Protein AF-A0A964D7B6-F1 (afdb_monomer_lite)

Sequence (61 aa):
MQGTTATFAMLGQLLAKQGYFDQAFNYLQQSLEILQHLRSPDVETVNEIIARVQQMAGDRS

Radius of gyration: 11.17 Å; chains: 1; bounding box: 25×17×31 Å

Foldseek 3Di:
DPPPLVVLLVVLLVCLVVVNLVSSVVSLVVSLVVCVVVVHPCNVVSVVSNVVSVVSNVVVD

Structure (mmCIF, N/CA/C/O backbone):
data_AF-A0A964D7B6-F1
#
_entry.id   AF-A0A964D7B6-F1
#
loop_
_atom_site.group_PDB
_atom_site.id
_atom_site.type_symbol
_atom_site.label_atom_id
_atom_site.label_alt_id
_atom_site.label_comp_id
_atom_site.label_asym_id
_atom_site.label_entity_id
_atom_site.label_seq_id
_atom_site.pdbx_PDB_ins_code
_atom_site.Cartn_x
_atom_site.Cartn_y
_atom_site.Cartn_z
_atom_site.occupancy
_atom_site.B_iso_or_equiv
_atom_site.auth_seq_id
_atom_site.auth_comp_id
_atom_site.auth_asym_id
_atom_site.auth_atom_id
_atom_site.pdbx_PDB_model_num
ATOM 1 N N . MET A 1 1 ? 12.862 2.391 -14.318 1.00 46.78 1 MET A N 1
ATOM 2 C CA . MET A 1 1 ? 11.925 3.378 -13.742 1.00 46.78 1 MET A CA 1
ATOM 3 C C . MET A 1 1 ? 11.285 2.746 -12.509 1.00 46.78 1 MET A C 1
ATOM 5 O O . MET A 1 1 ? 10.308 2.038 -12.655 1.00 46.78 1 MET A O 1
ATOM 9 N N . GLN A 1 2 ? 11.898 2.893 -11.330 1.00 52.38 2 GLN A N 1
ATOM 10 C CA . GLN A 1 2 ? 11.426 2.277 -10.070 1.00 52.38 2 GLN A CA 1
ATOM 11 C C . GLN A 1 2 ? 10.939 3.329 -9.043 1.00 52.38 2 GLN A C 1
ATOM 13 O O . GLN A 1 2 ? 10.340 2.987 -8.032 1.00 52.38 2 GLN A O 1
ATOM 18 N N . GLY A 1 3 ? 11.165 4.627 -9.299 1.00 58.19 3 GLY A N 1
ATOM 19 C CA . GLY A 1 3 ? 10.968 5.687 -8.298 1.00 58.19 3 GLY A CA 1
ATOM 20 C C . GLY A 1 3 ? 9.510 6.073 -8.020 1.00 58.19 3 GLY A C 1
ATOM 21 O O . GLY A 1 3 ? 9.121 6.235 -6.865 1.00 58.19 3 GLY A O 1
ATOM 22 N N . THR A 1 4 ? 8.677 6.219 -9.053 1.00 56.25 4 THR A N 1
ATOM 23 C CA . THR A 1 4 ? 7.332 6.803 -8.886 1.00 56.25 4 THR A CA 1
ATOM 24 C C . THR A 1 4 ? 6.350 5.846 -8.216 1.00 56.25 4 THR A C 1
ATOM 26 O O . THR A 1 4 ? 5.589 6.250 -7.342 1.00 56.25 4 THR A O 1
ATOM 29 N N . THR A 1 5 ? 6.400 4.559 -8.548 1.00 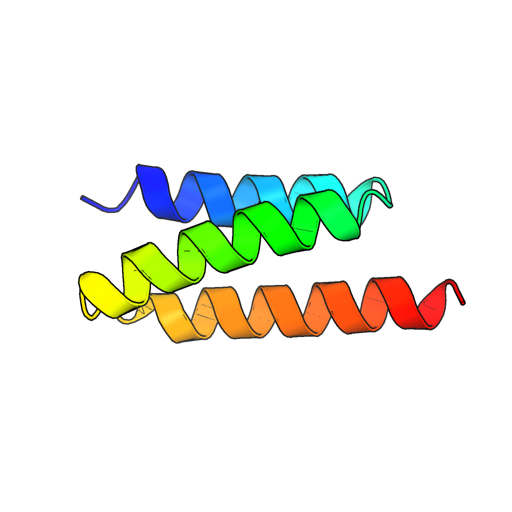63.50 5 THR A N 1
ATOM 30 C CA . THR A 1 5 ? 5.454 3.584 -7.996 1.00 63.50 5 THR A CA 1
ATOM 31 C C . THR A 1 5 ? 5.775 3.211 -6.548 1.00 63.50 5 THR A C 1
ATOM 33 O O . THR A 1 5 ? 4.871 3.091 -5.720 1.00 6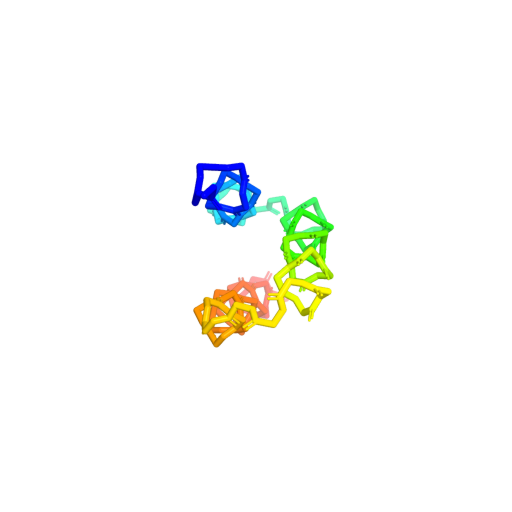3.50 5 THR A O 1
ATOM 36 N N . ALA A 1 6 ? 7.065 3.191 -6.187 1.00 70.31 6 ALA A N 1
ATOM 37 C CA . ALA A 1 6 ? 7.485 3.156 -4.787 1.00 70.31 6 ALA A CA 1
ATOM 38 C C . ALA A 1 6 ? 6.938 4.365 -4.002 1.00 70.31 6 ALA A C 1
ATOM 40 O O . ALA A 1 6 ? 6.564 4.229 -2.839 1.00 70.31 6 ALA A O 1
ATOM 41 N N . THR A 1 7 ? 6.819 5.535 -4.642 1.00 76.81 7 THR A N 1
ATOM 42 C CA . THR A 1 7 ? 6.318 6.759 -3.996 1.00 76.81 7 THR A CA 1
ATOM 43 C C . THR A 1 7 ? 4.841 6.640 -3.610 1.00 76.81 7 THR A C 1
ATOM 45 O O . THR A 1 7 ? 4.489 6.959 -2.475 1.00 76.81 7 THR A O 1
ATOM 48 N N . PHE A 1 8 ? 3.980 6.108 -4.483 1.00 84.00 8 PHE A N 1
ATOM 49 C CA . PHE A 1 8 ? 2.563 5.901 -4.147 1.00 84.00 8 PHE A CA 1
ATOM 50 C C . PHE A 1 8 ? 2.357 4.838 -3.061 1.00 84.00 8 PHE A C 1
ATOM 52 O O . PHE A 1 8 ? 1.566 5.048 -2.141 1.00 84.00 8 PHE A O 1
ATOM 59 N N . ALA A 1 9 ? 3.122 3.741 -3.094 1.00 86.94 9 ALA A N 1
ATOM 60 C CA . ALA A 1 9 ? 3.072 2.726 -2.040 1.00 86.94 9 ALA A CA 1
ATOM 61 C C . ALA A 1 9 ? 3.543 3.260 -0.672 1.00 86.94 9 ALA A C 1
ATOM 63 O O . ALA A 1 9 ? 2.976 2.911 0.368 1.00 86.94 9 ALA A O 1
ATOM 64 N N . MET A 1 10 ? 4.559 4.130 -0.654 1.00 88.69 10 MET A N 1
ATOM 65 C CA . MET A 1 10 ? 5.027 4.796 0.567 1.00 88.69 10 MET A CA 1
ATOM 66 C C . MET A 1 10 ? 3.998 5.794 1.112 1.00 88.69 10 MET A C 1
ATOM 68 O O . MET A 1 10 ? 3.752 5.811 2.319 1.00 88.69 10 MET A O 1
ATOM 72 N N . LEU A 1 11 ? 3.360 6.586 0.242 1.00 91.25 11 LEU A N 1
ATOM 73 C CA . LEU A 1 11 ? 2.291 7.512 0.637 1.00 91.25 11 LEU A CA 1
ATOM 74 C C . LEU A 1 11 ? 1.102 6.768 1.247 1.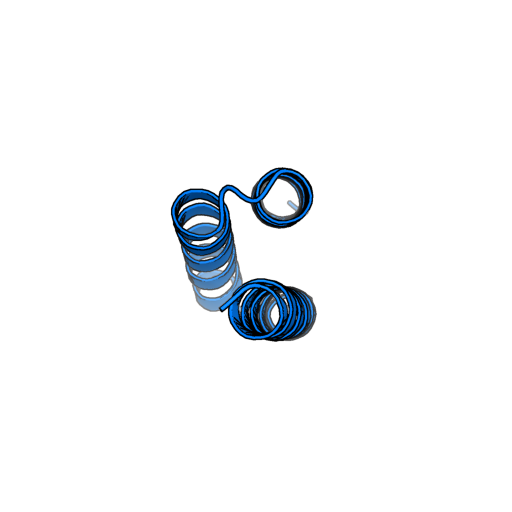00 91.25 11 LEU A C 1
ATOM 76 O O . LEU A 1 11 ? 0.629 7.153 2.316 1.00 91.25 11 LEU A O 1
ATOM 80 N N . GLY A 1 12 ? 0.679 5.667 0.623 1.00 90.69 12 GLY A N 1
ATOM 81 C CA . GLY A 1 12 ? -0.374 4.808 1.155 1.00 90.69 12 GLY A CA 1
ATOM 82 C C . GLY A 1 12 ? -0.072 4.322 2.576 1.00 90.69 12 GLY A C 1
ATOM 83 O O . GLY A 1 12 ? -0.880 4.493 3.487 1.00 90.69 12 GLY A O 1
ATOM 84 N N . GLN A 1 13 ? 1.139 3.808 2.809 1.00 90.75 13 GLN A N 1
ATOM 85 C CA . GLN A 1 13 ? 1.572 3.381 4.147 1.00 90.75 13 GLN A CA 1
ATOM 86 C C . GLN A 1 13 ? 1.602 4.523 5.166 1.00 90.75 13 GLN A C 1
ATOM 88 O O . GLN A 1 13 ? 1.204 4.337 6.317 1.00 90.75 13 GLN A O 1
ATOM 93 N N . LEU A 1 14 ? 2.088 5.701 4.771 1.00 94.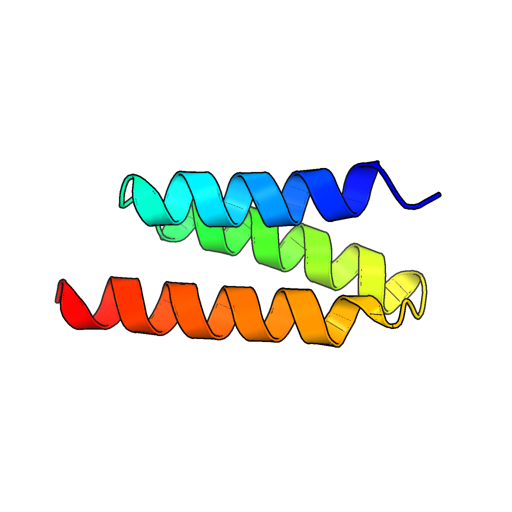69 14 LEU A N 1
ATOM 94 C CA . LEU A 1 14 ? 2.168 6.860 5.657 1.00 94.69 14 LEU A CA 1
ATOM 95 C C . LEU A 1 14 ? 0.776 7.344 6.080 1.00 94.69 14 LEU A C 1
ATOM 97 O O . LEU A 1 14 ? 0.562 7.674 7.246 1.00 94.69 14 LEU A O 1
ATOM 101 N N . LEU A 1 1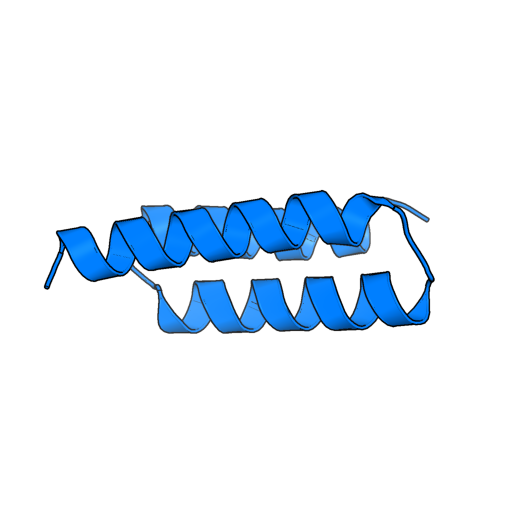5 ? -0.177 7.367 5.151 1.00 95.31 15 LEU A N 1
ATOM 102 C CA . LEU A 1 15 ? -1.562 7.747 5.423 1.00 95.31 15 LEU A CA 1
ATOM 103 C C . LEU A 1 15 ? -2.252 6.733 6.340 1.00 95.31 15 LEU A C 1
ATOM 105 O O . LEU A 1 15 ? -2.891 7.134 7.310 1.00 95.31 15 LEU A O 1
ATOM 109 N N . ALA A 1 16 ? -2.029 5.434 6.123 1.00 93.69 16 ALA A N 1
ATOM 110 C CA . ALA A 1 16 ? -2.563 4.385 6.990 1.00 93.69 16 ALA A CA 1
ATOM 111 C C . ALA A 1 16 ? -2.053 4.504 8.434 1.00 93.69 16 ALA A C 1
ATOM 113 O O . ALA A 1 16 ? -2.827 4.381 9.381 1.00 93.69 16 ALA A O 1
ATOM 114 N N . LYS A 1 17 ? -0.764 4.817 8.628 1.00 93.06 17 LYS A N 1
ATOM 115 C CA . LYS A 1 17 ? -0.197 5.073 9.966 1.00 93.06 17 LYS A CA 1
ATOM 116 C C . LYS A 1 17 ? -0.851 6.263 10.671 1.00 93.06 17 LYS A C 1
ATOM 118 O O . LYS A 1 17 ? -0.960 6.257 11.894 1.00 93.06 17 LYS A O 1
ATOM 123 N N . GLN A 1 18 ? -1.304 7.255 9.909 1.00 94.69 18 GLN A N 1
ATOM 124 C CA . GLN A 1 18 ? -2.031 8.417 10.422 1.00 94.69 18 GLN A CA 1
ATOM 125 C C . GLN A 1 18 ? -3.538 8.156 10.606 1.00 94.69 18 GLN A C 1
ATOM 127 O O . GLN A 1 18 ? -4.239 9.009 11.139 1.00 94.69 18 GLN A O 1
ATOM 132 N N . GLY A 1 19 ? -4.039 6.976 10.225 1.00 94.50 19 GLY A N 1
ATOM 133 C CA . GLY A 1 19 ? -5.456 6.610 10.309 1.00 94.50 19 GLY A CA 1
ATOM 134 C C . GLY A 1 19 ? -6.299 7.045 9.108 1.00 94.50 19 GLY A C 1
ATOM 135 O O . GLY A 1 19 ? -7.504 6.815 9.104 1.00 94.50 19 GLY A O 1
ATOM 136 N N . TYR A 1 20 ? -5.692 7.633 8.074 1.00 96.75 20 TYR A N 1
ATOM 137 C CA . TYR A 1 20 ? -6.381 8.029 6.843 1.00 96.75 20 TYR A CA 1
ATOM 138 C C . TYR A 1 20 ? -6.499 6.840 5.881 1.00 96.75 20 TYR A C 1
ATOM 140 O O . TYR A 1 20 ? -5.852 6.802 4.832 1.00 96.75 20 TYR A O 1
ATOM 148 N N . PHE A 1 21 ? -7.292 5.836 6.256 1.00 94.38 21 PHE A N 1
ATOM 149 C CA . PHE A 1 21 ? -7.363 4.562 5.535 1.00 94.38 21 PHE A CA 1
ATOM 150 C C . PHE A 1 21 ? -7.923 4.692 4.114 1.00 94.38 21 PHE A C 1
ATOM 152 O O . PHE A 1 21 ? -7.340 4.128 3.193 1.00 94.38 21 PHE A O 1
ATOM 159 N N . ASP A 1 22 ? -8.961 5.499 3.892 1.00 94.81 22 ASP A N 1
ATOM 160 C CA . ASP A 1 22 ? -9.534 5.689 2.548 1.00 94.81 22 ASP A CA 1
ATOM 161 C C . ASP A 1 22 ? -8.515 6.288 1.568 1.00 94.81 22 ASP A C 1
ATOM 163 O O . ASP A 1 22 ? -8.351 5.823 0.438 1.00 94.81 22 ASP A O 1
ATOM 167 N N . GLN A 1 23 ? -7.766 7.299 2.022 1.00 94.31 23 GLN A N 1
ATOM 168 C CA . GLN A 1 23 ? -6.704 7.906 1.220 1.00 94.31 23 GLN A CA 1
ATOM 169 C C . GLN A 1 23 ? -5.543 6.929 1.015 1.00 94.31 23 GLN A C 1
ATOM 171 O O . GLN A 1 23 ? -4.985 6.864 -0.081 1.00 94.31 23 GLN A O 1
ATOM 176 N N . ALA A 1 24 ? -5.199 6.148 2.043 1.00 95.88 24 ALA A N 1
ATOM 177 C CA . ALA A 1 24 ? -4.185 5.111 1.941 1.00 95.88 24 ALA A CA 1
ATOM 178 C C . ALA A 1 24 ? -4.532 4.089 0.852 1.00 95.88 24 ALA A C 1
ATOM 180 O O . ALA A 1 24 ? -3.693 3.803 -0.003 1.00 95.88 24 ALA A O 1
ATOM 181 N N . PHE A 1 25 ? -5.770 3.588 0.840 1.00 96.25 25 PHE A N 1
ATOM 182 C CA . PHE A 1 25 ? -6.232 2.635 -0.165 1.00 96.25 25 PHE A CA 1
ATOM 183 C C . PHE A 1 25 ? -6.207 3.217 -1.572 1.00 96.25 25 PHE A C 1
ATOM 185 O O . PHE A 1 25 ? -5.703 2.553 -2.475 1.00 96.25 25 PHE A O 1
AT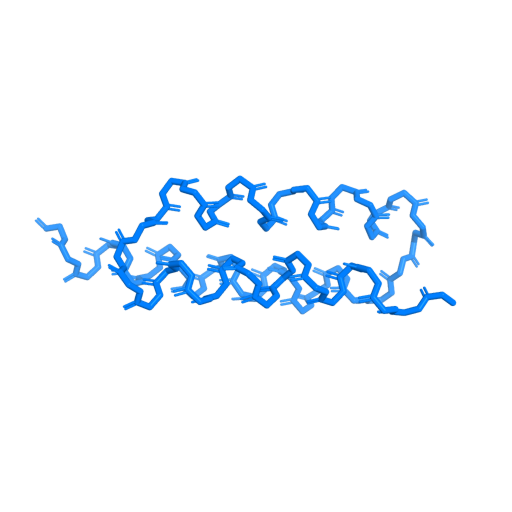OM 192 N N . ASN A 1 26 ? -6.648 4.463 -1.757 1.00 95.69 26 ASN A N 1
ATOM 193 C CA . ASN A 1 26 ? -6.630 5.106 -3.070 1.00 95.69 26 ASN A CA 1
ATOM 194 C C . ASN A 1 26 ? -5.210 5.144 -3.675 1.00 95.69 26 ASN A C 1
ATOM 196 O O . ASN A 1 26 ? -4.996 4.712 -4.808 1.00 95.69 26 ASN A O 1
ATOM 200 N N . TYR A 1 27 ? -4.205 5.580 -2.906 1.00 95.19 27 TYR A N 1
ATOM 201 C CA . TYR A 1 27 ? -2.822 5.608 -3.398 1.00 95.19 27 TYR A CA 1
ATOM 202 C C . TYR A 1 27 ? -2.231 4.211 -3.624 1.00 95.19 27 TYR A C 1
ATOM 204 O O . TYR A 1 27 ? -1.463 4.015 -4.568 1.00 95.19 27 TYR A O 1
ATOM 212 N N . LEU A 1 28 ? -2.591 3.228 -2.795 1.00 95.25 28 LEU A N 1
ATOM 213 C CA . LEU A 1 28 ? -2.141 1.847 -2.981 1.00 95.25 28 LEU A CA 1
ATOM 214 C C . LEU A 1 28 ? -2.749 1.207 -4.232 1.00 95.25 28 LEU A C 1
ATOM 216 O O . LEU A 1 28 ? -2.032 0.527 -4.962 1.00 95.25 28 LEU A O 1
ATOM 220 N N . GLN A 1 29 ? -4.024 1.467 -4.525 1.00 95.31 29 GLN A N 1
ATOM 221 C CA . GLN A 1 29 ? -4.681 0.984 -5.741 1.00 95.31 29 GLN A CA 1
ATOM 222 C C . GLN A 1 29 ? -4.074 1.601 -7.005 1.00 95.31 29 GLN A C 1
ATOM 224 O O . GLN A 1 29 ? -3.789 0.870 -7.949 1.00 95.31 29 GLN A O 1
ATOM 229 N N . GLN A 1 30 ? -3.787 2.907 -7.002 1.00 93.62 30 GLN A N 1
ATOM 230 C CA . GLN A 1 30 ? -3.090 3.558 -8.121 1.00 93.62 30 GLN A CA 1
ATOM 231 C C . GLN A 1 30 ? -1.691 2.969 -8.342 1.00 93.62 30 GLN A C 1
ATOM 233 O O . GLN A 1 30 ? -1.287 2.715 -9.476 1.00 93.62 30 GLN A O 1
ATOM 238 N N . SER A 1 31 ? -0.953 2.710 -7.257 1.00 92.88 31 SER A N 1
ATOM 239 C CA . SER A 1 31 ? 0.345 2.033 -7.335 1.00 92.88 31 SER A CA 1
ATOM 240 C C . SER A 1 31 ? 0.207 0.649 -7.975 1.00 92.88 31 SER A C 1
ATOM 242 O O . SER A 1 31 ? 0.927 0.314 -8.915 1.00 92.88 31 SER A O 1
ATOM 244 N N . LEU A 1 32 ? -0.769 -0.130 -7.510 1.00 94.00 32 LEU A N 1
ATOM 245 C CA . LEU A 1 32 ? -1.039 -1.478 -7.987 1.00 94.00 32 LEU A CA 1
ATOM 246 C C . LEU A 1 32 ? -1.398 -1.506 -9.483 1.00 94.00 32 LEU A C 1
ATOM 248 O O . LEU A 1 32 ? -0.848 -2.326 -10.217 1.00 94.00 32 LEU A O 1
ATOM 252 N N . GLU A 1 33 ? -2.258 -0.599 -9.947 1.00 94.31 33 GLU A N 1
ATOM 253 C CA . GLU A 1 33 ? -2.649 -0.485 -11.359 1.00 94.31 33 GLU A CA 1
ATOM 254 C C . GLU A 1 33 ? -1.436 -0.222 -12.265 1.00 94.31 33 GLU A C 1
ATOM 256 O O . GLU A 1 33 ? -1.235 -0.915 -13.267 1.00 94.31 33 GLU A O 1
ATOM 261 N N . ILE A 1 34 ? -0.569 0.718 -11.872 1.00 91.25 34 ILE A N 1
ATOM 262 C CA . ILE A 1 34 ? 0.661 1.035 -12.609 1.00 91.25 34 ILE A CA 1
ATOM 263 C C . ILE A 1 34 ? 1.584 -0.190 -12.666 1.00 91.25 34 ILE A C 1
ATOM 265 O O . ILE A 1 34 ? 2.090 -0.530 -13.737 1.00 91.25 34 ILE A O 1
ATOM 269 N N . LEU A 1 35 ? 1.812 -0.878 -11.542 1.00 91.38 35 LEU A N 1
ATOM 270 C CA . LEU A 1 35 ? 2.702 -2.047 -11.500 1.00 91.38 35 LEU A CA 1
ATOM 271 C C . LEU A 1 35 ? 2.170 -3.214 -12.327 1.00 91.38 35 LEU A C 1
ATOM 273 O O . LEU A 1 35 ? 2.960 -3.870 -13.007 1.00 91.38 35 LEU A O 1
ATOM 277 N N . GLN A 1 36 ? 0.858 -3.454 -12.307 1.00 93.38 36 GLN A N 1
ATOM 278 C CA . GLN A 1 36 ? 0.227 -4.482 -13.134 1.00 93.38 36 GLN A CA 1
ATOM 279 C C . GLN A 1 36 ? 0.386 -4.166 -14.622 1.00 93.38 36 GLN A C 1
ATOM 281 O O . GLN A 1 36 ? 0.783 -5.042 -15.392 1.00 93.38 36 GLN A O 1
ATOM 286 N N . HIS A 1 37 ? 0.160 -2.911 -15.025 1.00 93.81 37 HIS A N 1
ATOM 287 C CA . HIS A 1 37 ? 0.353 -2.483 -16.411 1.00 93.81 37 HIS A CA 1
ATOM 288 C C . HIS A 1 37 ? 1.808 -2.663 -16.872 1.00 93.81 37 HIS A C 1
ATOM 290 O O . HIS A 1 37 ? 2.071 -3.095 -17.994 1.00 93.81 37 HIS A O 1
ATOM 296 N N . LEU A 1 38 ? 2.763 -2.396 -15.979 1.00 91.38 38 LEU A N 1
ATOM 297 C CA . LEU A 1 38 ? 4.193 -2.582 -16.225 1.00 91.38 38 LEU A CA 1
ATOM 298 C C . LEU A 1 38 ? 4.666 -4.037 -16.087 1.00 91.38 38 LEU A C 1
ATOM 300 O O . LEU A 1 38 ? 5.833 -4.309 -16.367 1.00 91.38 38 LEU A O 1
ATOM 304 N N . ARG A 1 39 ? 3.799 -4.967 -15.658 1.00 92.75 39 ARG A N 1
ATOM 305 C CA . ARG A 1 39 ? 4.166 -6.344 -15.278 1.00 92.75 39 ARG A CA 1
ATOM 306 C C . ARG A 1 39 ? 5.359 -6.388 -14.314 1.00 92.75 39 ARG A C 1
ATOM 308 O O . ARG A 1 39 ? 6.250 -7.225 -14.448 1.00 92.75 39 ARG A O 1
ATOM 315 N N . SER A 1 40 ? 5.387 -5.457 -13.361 1.00 89.50 40 SER A N 1
ATOM 316 C CA . SER A 1 40 ? 6.440 -5.385 -12.349 1.00 89.50 40 SER A CA 1
ATOM 317 C C . SER A 1 40 ? 6.289 -6.515 -11.323 1.00 89.50 40 SER A C 1
ATOM 319 O O . SER A 1 40 ? 5.161 -6.807 -10.918 1.00 89.50 40 SER A O 1
ATOM 321 N N . PRO A 1 41 ? 7.389 -7.113 -10.830 1.00 87.50 41 PRO A N 1
ATOM 322 C CA . PRO A 1 41 ? 7.332 -8.027 -9.688 1.00 87.50 41 PRO A CA 1
ATOM 323 C C . PRO A 1 41 ? 6.870 -7.338 -8.392 1.00 87.50 41 PRO A C 1
ATOM 325 O O . PRO A 1 41 ? 6.383 -8.005 -7.486 1.00 87.50 41 PRO A O 1
ATOM 328 N N . ASP A 1 42 ? 6.941 -6.005 -8.313 1.00 88.31 42 ASP A N 1
ATOM 329 C CA . ASP A 1 42 ? 6.578 -5.246 -7.106 1.00 88.31 42 ASP A CA 1
ATOM 330 C C . ASP A 1 42 ? 5.069 -5.273 -6.784 1.00 88.31 42 ASP A C 1
ATOM 332 O O . ASP A 1 42 ? 4.644 -4.751 -5.750 1.00 88.31 42 ASP A O 1
ATOM 336 N N . VAL A 1 43 ? 4.241 -5.852 -7.665 1.00 92.06 43 VAL A N 1
ATOM 337 C CA . VAL A 1 43 ? 2.800 -6.064 -7.438 1.00 92.06 43 VAL A CA 1
ATOM 338 C C . VAL A 1 43 ? 2.557 -6.803 -6.120 1.00 92.06 43 VAL A C 1
ATOM 340 O O . VAL A 1 43 ? 1.651 -6.436 -5.371 1.00 92.06 43 VAL A O 1
ATOM 343 N N . GLU A 1 44 ? 3.374 -7.815 -5.818 1.00 92.06 44 GLU A N 1
ATOM 344 C CA . GLU A 1 44 ? 3.245 -8.613 -4.595 1.00 92.06 44 GLU A CA 1
ATOM 345 C C . GLU A 1 44 ? 3.477 -7.758 -3.344 1.00 92.06 44 GLU A C 1
ATOM 347 O O . GLU A 1 44 ? 2.633 -7.729 -2.450 1.00 92.06 44 GLU A O 1
ATOM 352 N N . THR A 1 45 ? 4.529 -6.936 -3.350 1.00 91.56 45 THR A N 1
ATOM 353 C CA . THR A 1 45 ? 4.830 -5.984 -2.273 1.00 91.56 45 THR A CA 1
ATOM 354 C C . THR A 1 45 ? 3.660 -5.036 -1.997 1.00 91.56 45 THR A C 1
ATOM 356 O O . THR A 1 45 ? 3.316 -4.776 -0.843 1.00 91.56 45 THR A O 1
ATOM 359 N N . VAL A 1 46 ? 3.016 -4.497 -3.039 1.00 92.88 46 VAL A N 1
ATOM 360 C CA . VAL A 1 46 ? 1.868 -3.589 -2.856 1.00 92.88 46 VAL A CA 1
ATOM 361 C C . VAL A 1 46 ? 0.649 -4.328 -2.306 1.00 92.88 46 VAL A C 1
ATOM 363 O O . VAL A 1 46 ? -0.046 -3.782 -1.448 1.00 92.88 46 VAL A O 1
ATOM 366 N N . ASN A 1 47 ? 0.414 -5.575 -2.718 1.00 94.56 47 ASN A N 1
ATOM 367 C CA . ASN A 1 47 ? -0.661 -6.397 -2.161 1.00 94.56 47 ASN A CA 1
ATOM 368 C C . ASN A 1 47 ? -0.454 -6.684 -0.666 1.00 94.56 47 ASN A C 1
ATOM 370 O O . ASN A 1 47 ? -1.398 -6.553 0.114 1.00 94.56 47 ASN A O 1
ATOM 374 N N . GLU A 1 48 ? 0.771 -7.001 -0.242 1.00 95.38 48 GLU A N 1
ATOM 375 C CA . GLU A 1 48 ? 1.098 -7.181 1.179 1.00 95.38 48 GLU A CA 1
ATOM 376 C C . GLU A 1 48 ? 0.835 -5.908 1.989 1.00 95.38 48 GLU A C 1
ATOM 378 O O . GLU A 1 48 ? 0.289 -5.953 3.095 1.00 95.38 48 GLU A O 1
ATOM 383 N N . ILE A 1 49 ? 1.190 -4.748 1.434 1.00 94.25 49 ILE A N 1
ATOM 384 C CA . ILE A 1 49 ? 0.919 -3.460 2.069 1.00 94.25 49 ILE A CA 1
ATOM 385 C C . ILE A 1 49 ? -0.590 -3.235 2.208 1.00 94.25 49 ILE A C 1
ATOM 387 O O . ILE A 1 49 ? -1.038 -2.858 3.290 1.00 94.25 49 ILE A O 1
ATOM 391 N N . ILE A 1 50 ? -1.380 -3.485 1.160 1.00 96.06 50 ILE A N 1
ATOM 392 C CA . ILE A 1 50 ? -2.846 -3.359 1.206 1.00 96.06 50 ILE A CA 1
ATOM 393 C C . ILE A 1 50 ? -3.425 -4.252 2.304 1.00 96.06 50 ILE A C 1
ATOM 395 O O . ILE A 1 50 ? -4.206 -3.765 3.123 1.00 96.06 50 ILE A O 1
ATOM 399 N N . ALA A 1 51 ? -3.000 -5.516 2.377 1.00 96.62 51 ALA A N 1
ATOM 400 C CA . ALA A 1 51 ? -3.458 -6.448 3.404 1.00 96.62 51 ALA A CA 1
ATOM 401 C C . ALA A 1 51 ? -3.164 -5.920 4.817 1.00 96.62 51 ALA A C 1
ATOM 403 O O . ALA A 1 51 ? -4.038 -5.922 5.682 1.00 96.62 51 ALA A O 1
ATOM 404 N N . ARG A 1 52 ? -1.962 -5.379 5.049 1.00 95.00 52 ARG A N 1
ATOM 405 C CA . ARG A 1 52 ? -1.599 -4.766 6.338 1.00 95.00 52 ARG A CA 1
ATOM 406 C C . ARG A 1 52 ? -2.468 -3.558 6.674 1.00 95.00 52 ARG A C 1
ATOM 408 O O . ARG A 1 52 ? -2.890 -3.423 7.818 1.00 95.00 52 ARG A O 1
ATOM 415 N N . VAL A 1 53 ? -2.755 -2.693 5.702 1.00 94.62 53 VAL A N 1
ATOM 416 C CA . VAL A 1 53 ? -3.626 -1.525 5.911 1.00 94.62 53 VAL A CA 1
ATOM 417 C C . VAL A 1 53 ? -5.061 -1.952 6.237 1.00 94.62 53 VAL A C 1
ATOM 419 O O . VAL A 1 53 ? -5.677 -1.352 7.114 1.00 94.62 53 VAL A O 1
ATOM 422 N N . GLN A 1 54 ? -5.573 -3.016 5.612 1.00 95.06 54 GLN A N 1
ATOM 423 C CA . GLN A 1 54 ? -6.885 -3.589 5.943 1.00 95.06 54 GLN A CA 1
ATOM 424 C C . GLN A 1 54 ? -6.943 -4.114 7.378 1.00 95.06 54 GLN A C 1
ATOM 426 O O . GLN A 1 54 ? -7.906 -3.819 8.081 1.00 95.06 54 GLN A O 1
ATOM 431 N N . GLN A 1 55 ? -5.909 -4.830 7.833 1.00 95.38 55 GLN A N 1
ATOM 432 C CA . GLN A 1 55 ? -5.824 -5.276 9.229 1.00 95.38 55 GLN A CA 1
ATOM 433 C C . GLN A 1 55 ? -5.823 -4.079 10.192 1.00 95.38 55 GLN A C 1
ATOM 435 O O . GLN A 1 55 ? -6.631 -4.026 11.110 1.00 95.38 55 GLN A O 1
ATOM 440 N N . MET A 1 56 ? -5.005 -3.055 9.919 1.00 92.69 56 MET A N 1
ATOM 441 C CA . MET A 1 56 ? -4.943 -1.844 10.751 1.00 92.69 56 MET A CA 1
ATOM 442 C C . MET A 1 56 ? -6.275 -1.085 10.842 1.00 92.69 56 MET A C 1
ATOM 444 O O . MET A 1 56 ? -6.551 -0.468 11.870 1.00 92.69 56 MET A O 1
ATOM 448 N N . ALA A 1 57 ? -7.066 -1.075 9.767 1.00 92.38 57 ALA A N 1
ATOM 449 C CA . ALA A 1 57 ? -8.389 -0.457 9.757 1.00 92.38 57 ALA A CA 1
ATOM 450 C C . ALA A 1 57 ? -9.407 -1.293 10.554 1.00 92.38 57 ALA A C 1
ATOM 452 O O . ALA A 1 57 ? -10.185 -0.736 11.328 1.00 92.38 57 ALA A O 1
ATOM 453 N N . GLY A 1 58 ? -9.358 -2.622 10.408 1.00 91.38 58 GLY A N 1
ATOM 454 C CA . GLY A 1 58 ? -10.202 -3.561 11.149 1.00 91.38 58 GLY A CA 1
ATOM 455 C C . GLY A 1 58 ? -9.949 -3.537 12.657 1.00 91.38 58 GLY A C 1
ATOM 456 O O . GLY A 1 58 ? -10.901 -3.481 13.425 1.00 91.38 58 GLY A O 1
ATOM 457 N N . ASP A 1 59 ? -8.688 -3.463 13.087 1.00 88.06 59 ASP A N 1
ATOM 458 C CA . ASP A 1 59 ? -8.304 -3.403 14.508 1.00 88.06 59 ASP A CA 1
ATOM 459 C C . ASP A 1 59 ? -8.773 -2.119 15.222 1.00 88.06 59 ASP A C 1
ATOM 461 O O . ASP A 1 59 ? -8.717 -2.025 16.449 1.00 88.06 59 ASP A O 1
ATOM 465 N N . ARG A 1 60 ? -9.195 -1.099 14.464 1.00 72.56 60 ARG A N 1
ATOM 466 C CA . ARG A 1 60 ? -9.712 0.178 14.984 1.00 72.56 60 ARG A CA 1
ATOM 467 C C . ARG A 1 60 ? -11.242 0.295 14.930 1.00 72.56 60 ARG A C 1
ATOM 469 O O . ARG A 1 60 ? -11.751 1.353 15.303 1.00 72.56 60 ARG A O 1
ATOM 476 N N . SER A 1 61 ? -11.931 -0.735 14.435 1.00 63.44 61 SER A N 1
ATOM 477 C CA . SER A 1 61 ? -13.398 -0.808 14.298 1.00 63.44 61 SER A CA 1
ATOM 478 C C . SER A 1 61 ? -14.055 -1.294 15.587 1.00 63.44 61 SER A C 1
ATOM 480 O O . SER A 1 61 ? -15.130 -0.755 15.927 1.00 63.44 61 SER A O 1
#

pLDDT: mean 88.47, std 11.75, range [46.78, 96.75]

Secondary structure (DSSP, 8-state):
--HHHHHHHHHHHHHHHTT-HHHHHHHHHHHHHHHHHTT-TTHHHHHHHHHHHHHHHHTT-